Protein AF-A0AAW5S9S2-F1 (afdb_monomer_lite)

Organism: Mycobacterium bouchedurhonense (NCBI:txid701041)

Foldseek 3Di:
DKDWPDKDWDPPPQWIKIWTWIADPVRWIKIWIWTADPNDIDIDIDTPDDDPFAWDDDRRDIDTDD

pLDDT: mean 74.34, std 9.15, range [54.84, 86.12]

Sequence (66 aa):
MAEQLSSTVVANGTAPQAVTVAQFADGAVVEVVTYVHENELQVTISTSRGHGTTVTVDDVDVYRAG

Structure (mmCIF, N/CA/C/O backbone):
data_AF-A0AAW5S9S2-F1
#
_entry.id   AF-A0AAW5S9S2-F1
#
loop_
_atom_site.group_PDB
_atom_site.id
_atom_site.type_symbol
_atom_site.label_atom_id
_atom_site.label_alt_id
_atom_site.label_comp_id
_atom_site.label_asym_id
_atom_site.label_entity_id
_atom_site.label_seq_id
_atom_site.pdbx_PDB_ins_code
_atom_site.Cartn_x
_atom_site.Cartn_y
_atom_site.Cartn_z
_atom_site.occupancy
_atom_site.B_iso_or_equiv
_atom_site.auth_seq_id
_atom_site.auth_comp_id
_atom_site.auth_asym_id
_atom_site.auth_atom_id
_atom_site.pdbx_PDB_model_num
ATOM 1 N N . MET A 1 1 ? 10.684 -6.879 -8.249 1.00 57.97 1 MET A N 1
ATOM 2 C CA . MET A 1 1 ? 10.533 -6.720 -6.788 1.00 57.97 1 MET A CA 1
ATOM 3 C C . MET A 1 1 ? 10.220 -5.257 -6.506 1.00 57.97 1 MET A C 1
ATOM 5 O O . MET A 1 1 ? 10.678 -4.412 -7.270 1.00 57.97 1 MET A O 1
ATOM 9 N N . ALA A 1 2 ? 9.353 -4.980 -5.532 1.00 59.22 2 ALA A N 1
ATOM 10 C CA . ALA A 1 2 ? 9.053 -3.624 -5.071 1.00 59.22 2 ALA A CA 1
ATOM 11 C C . ALA A 1 2 ? 10.026 -3.286 -3.943 1.00 59.22 2 ALA A C 1
ATOM 13 O O . ALA A 1 2 ? 10.267 -4.149 -3.101 1.00 59.22 2 ALA A O 1
ATOM 14 N N . GLU A 1 3 ? 10.576 -2.079 -3.928 1.00 67.69 3 GLU A N 1
ATOM 15 C CA . GLU A 1 3 ? 11.317 -1.583 -2.774 1.00 67.69 3 GLU A CA 1
ATOM 16 C C . GLU A 1 3 ? 10.372 -0.692 -1.965 1.00 67.69 3 GLU A C 1
ATOM 18 O O . GLU A 1 3 ? 9.797 0.276 -2.473 1.00 67.69 3 GLU A O 1
ATOM 23 N N . GLN A 1 4 ? 10.156 -1.060 -0.702 1.00 61.72 4 GLN A N 1
ATOM 24 C CA . GLN A 1 4 ? 9.409 -0.229 0.231 1.00 61.72 4 GLN A CA 1
ATOM 25 C C . GLN A 1 4 ? 10.269 0.992 0.557 1.00 61.72 4 GLN A C 1
ATOM 27 O O . GLN A 1 4 ? 11.358 0.859 1.112 1.00 61.72 4 GLN A O 1
ATOM 32 N N . LEU A 1 5 ? 9.794 2.179 0.183 1.00 63.12 5 LEU A N 1
ATOM 33 C CA . LEU A 1 5 ? 10.525 3.422 0.417 1.00 63.12 5 LEU A CA 1
ATOM 34 C C . LEU A 1 5 ? 10.318 3.921 1.844 1.00 63.12 5 LEU A C 1
ATOM 36 O O . LEU A 1 5 ? 11.246 4.430 2.471 1.00 63.12 5 LEU A O 1
ATOM 40 N N . SER A 1 6 ? 9.095 3.788 2.355 1.00 70.44 6 SER A N 1
ATOM 41 C CA . SER A 1 6 ? 8.749 4.162 3.721 1.00 70.44 6 SER A CA 1
ATOM 42 C C . SER A 1 6 ? 7.468 3.470 4.183 1.00 70.44 6 SER A C 1
ATOM 44 O O . SER A 1 6 ? 6.570 3.177 3.391 1.00 70.44 6 SER A O 1
ATOM 46 N N . SER A 1 7 ? 7.383 3.233 5.491 1.00 64.06 7 SER A N 1
ATOM 47 C CA . SER A 1 7 ? 6.145 2.907 6.197 1.00 64.06 7 SER A CA 1
ATOM 48 C C . SER A 1 7 ? 6.039 3.808 7.415 1.00 64.06 7 SER A C 1
ATOM 50 O O . SER A 1 7 ? 7.022 4.033 8.123 1.00 64.06 7 SER A O 1
ATOM 52 N N . THR A 1 8 ? 4.870 4.397 7.626 1.00 73.38 8 THR A N 1
ATOM 53 C CA . THR A 1 8 ? 4.584 5.232 8.791 1.00 73.38 8 THR A CA 1
ATOM 54 C C . THR A 1 8 ? 3.257 4.814 9.389 1.00 73.38 8 THR A C 1
ATOM 56 O O . THR A 1 8 ? 2.229 4.864 8.720 1.00 73.38 8 THR A O 1
ATOM 59 N N . VAL A 1 9 ? 3.272 4.448 10.669 1.00 64.62 9 VAL A N 1
ATOM 60 C CA . VAL A 1 9 ? 2.056 4.185 11.440 1.00 64.62 9 VAL A CA 1
ATOM 61 C C . VAL A 1 9 ? 1.647 5.471 12.153 1.00 64.62 9 VAL A C 1
ATOM 63 O O . VAL A 1 9 ? 2.392 6.004 12.975 1.00 64.62 9 VAL A O 1
ATOM 66 N N . VAL A 1 10 ? 0.459 5.976 11.838 1.00 67.19 10 VAL A N 1
ATOM 67 C CA . VAL A 1 10 ? -0.157 7.139 12.473 1.00 67.19 10 VAL A CA 1
ATOM 68 C C . VAL A 1 10 ? -1.268 6.651 13.402 1.00 67.19 10 VAL A C 1
ATOM 70 O O . VAL A 1 10 ? -2.337 6.226 12.969 1.00 67.19 10 VAL A O 1
ATOM 73 N N . ALA A 1 11 ? -1.035 6.726 14.712 1.00 57.66 11 ALA A N 1
ATOM 74 C CA . ALA A 1 11 ? -2.054 6.426 15.714 1.00 57.66 11 ALA A CA 1
ATOM 75 C C . ALA A 1 11 ? -2.929 7.667 15.957 1.00 57.66 11 ALA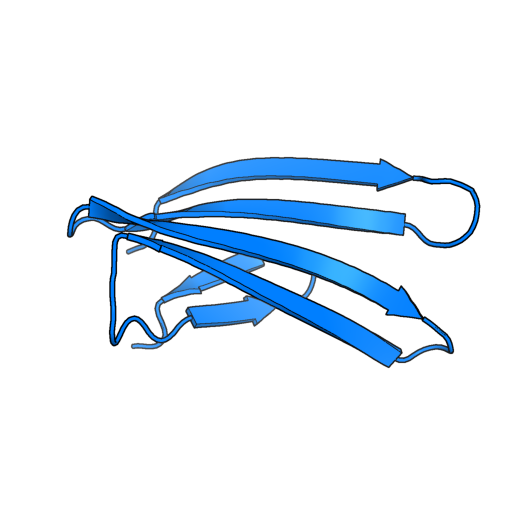 A C 1
ATOM 77 O O . ALA A 1 11 ? -2.668 8.449 16.869 1.00 57.66 11 ALA A O 1
ATOM 78 N N . ASN A 1 12 ? -3.966 7.876 15.139 1.00 54.84 12 ASN A N 1
ATOM 79 C CA . ASN A 1 12 ? -4.795 9.085 15.222 1.00 54.84 12 ASN A CA 1
ATOM 80 C C . ASN A 1 12 ? -6.027 8.922 16.134 1.00 54.84 12 ASN A C 1
ATOM 82 O O . ASN A 1 12 ? -7.157 9.197 15.733 1.00 54.84 12 ASN A O 1
ATOM 86 N N . GLY A 1 13 ? -5.819 8.409 17.354 1.00 56.19 13 GLY A N 1
ATOM 87 C CA . GLY A 1 13 ? -6.795 8.374 18.461 1.00 56.19 13 GLY A CA 1
ATOM 88 C C . GLY A 1 13 ? -8.103 7.587 18.258 1.00 56.19 13 GLY A C 1
ATOM 89 O O . GLY A 1 13 ? -8.797 7.329 19.234 1.00 56.19 13 GLY A O 1
ATOM 90 N N . THR A 1 14 ? -8.443 7.191 17.031 1.00 62.03 14 THR A N 1
ATOM 91 C CA . THR A 1 14 ? -9.726 6.565 16.658 1.00 62.03 14 THR A CA 1
ATOM 92 C C . THR A 1 14 ? -9.554 5.256 15.886 1.00 62.03 14 THR A C 1
ATOM 94 O O . THR A 1 14 ? -10.394 4.375 16.017 1.00 62.03 14 THR A O 1
ATOM 97 N N . ALA A 1 15 ? -8.438 5.078 15.176 1.00 65.31 15 ALA A N 1
ATOM 98 C CA . ALA A 1 15 ? -7.921 3.795 14.697 1.00 65.31 15 ALA A CA 1
ATOM 99 C C . ALA A 1 15 ? -6.445 3.977 14.294 1.00 65.31 15 ALA A C 1
ATOM 101 O O . ALA A 1 15 ? -6.089 5.060 13.815 1.00 65.31 15 ALA A O 1
ATOM 102 N N . PRO A 1 16 ? -5.565 2.979 14.486 1.00 69.62 16 PRO A N 1
ATOM 103 C CA . PRO A 1 16 ? -4.234 3.023 13.897 1.00 69.62 16 PRO A CA 1
ATOM 104 C C . PRO A 1 16 ? -4.364 3.022 12.369 1.00 69.62 16 PRO A C 1
ATOM 106 O O . PRO A 1 16 ? -5.050 2.176 11.796 1.00 69.62 16 PRO A O 1
ATOM 109 N N . GLN A 1 17 ? -3.732 4.000 11.728 1.00 80.62 17 GLN A N 1
ATOM 110 C CA . GLN A 1 17 ? -3.575 4.055 10.280 1.00 80.62 17 GLN A CA 1
ATOM 111 C C . GLN A 1 17 ? -2.123 3.747 9.946 1.00 80.62 17 GLN A C 1
ATOM 113 O O . GLN A 1 17 ? -1.224 4.158 10.679 1.00 80.62 17 GLN A O 1
ATOM 118 N N . ALA A 1 18 ? -1.877 3.078 8.833 1.00 81.94 18 ALA A N 1
ATOM 119 C CA . ALA A 1 18 ? -0.548 2.930 8.285 1.00 81.94 18 ALA A CA 1
ATOM 120 C C . ALA A 1 18 ? -0.506 3.443 6.852 1.00 81.94 18 ALA A C 1
ATOM 122 O O . ALA A 1 18 ? -1.415 3.211 6.060 1.00 81.94 18 ALA A O 1
ATOM 123 N N . VAL A 1 19 ? 0.554 4.177 6.540 1.00 84.31 19 VAL A N 1
ATOM 124 C CA . VAL A 1 19 ? 0.831 4.698 5.207 1.00 84.31 19 VAL A CA 1
ATOM 125 C C . VAL A 1 19 ? 2.106 4.036 4.717 1.00 84.31 19 VAL A C 1
ATOM 127 O O . VAL A 1 19 ? 3.170 4.228 5.309 1.00 84.31 19 VAL A O 1
ATOM 130 N N . THR A 1 20 ? 1.998 3.277 3.634 1.00 83.94 20 THR A N 1
ATOM 131 C CA . THR A 1 20 ? 3.122 2.613 2.978 1.00 83.94 20 THR A CA 1
ATOM 132 C C . THR A 1 20 ? 3.323 3.213 1.596 1.00 83.94 20 THR A C 1
ATOM 134 O O . THR A 1 20 ? 2.414 3.212 0.767 1.00 83.94 20 THR A O 1
ATOM 137 N N . VAL A 1 21 ? 4.534 3.702 1.329 1.00 83.81 21 VAL A N 1
ATOM 138 C CA . VAL A 1 21 ? 4.943 4.170 0.002 1.00 83.81 21 VAL A CA 1
ATOM 139 C C . VAL A 1 21 ? 5.921 3.160 -0.582 1.00 83.81 21 VAL A C 1
ATOM 141 O O . VAL A 1 21 ? 6.990 2.906 -0.021 1.00 83.81 21 VAL A O 1
ATOM 144 N N . ALA A 1 22 ? 5.559 2.586 -1.724 1.00 81.00 22 ALA A N 1
ATOM 145 C CA . ALA A 1 22 ? 6.374 1.624 -2.452 1.00 81.00 22 ALA A CA 1
ATOM 146 C C . ALA A 1 22 ? 6.768 2.188 -3.819 1.00 81.00 22 ALA A C 1
ATOM 148 O O . ALA A 1 22 ? 5.934 2.747 -4.538 1.00 81.00 22 ALA A O 1
ATOM 149 N N . GLN A 1 23 ? 8.033 1.999 -4.192 1.00 83.31 23 GLN A N 1
ATOM 150 C CA . GLN A 1 23 ? 8.518 2.254 -5.542 1.00 83.31 23 GLN A CA 1
ATOM 151 C C . GLN A 1 23 ? 8.953 0.942 -6.186 1.00 83.31 23 GLN A C 1
ATOM 153 O O . GLN A 1 23 ? 9.653 0.117 -5.601 1.00 83.31 23 GLN A O 1
ATOM 158 N N . PHE A 1 24 ? 8.516 0.735 -7.419 1.00 77.56 24 PHE A N 1
ATOM 159 C CA . PHE A 1 24 ? 8.847 -0.447 -8.199 1.00 77.56 24 PHE A CA 1
ATOM 160 C C . PHE A 1 24 ? 10.020 -0.148 -9.137 1.00 77.56 24 PHE A C 1
ATOM 162 O O . PHE A 1 24 ? 10.282 1.000 -9.494 1.00 77.56 24 PHE A O 1
ATOM 169 N N . ALA A 1 25 ? 10.717 -1.200 -9.573 1.00 78.94 25 ALA A N 1
ATOM 170 C CA . ALA A 1 25 ? 11.888 -1.084 -10.449 1.00 78.94 25 ALA A CA 1
ATOM 171 C C . ALA A 1 25 ? 11.605 -0.411 -11.812 1.00 78.94 25 ALA A C 1
ATOM 173 O O . ALA A 1 25 ? 12.524 0.094 -12.448 1.00 78.94 25 ALA A O 1
ATOM 174 N N . ASP A 1 26 ? 10.347 -0.385 -12.260 1.00 77.12 26 ASP A N 1
ATOM 175 C CA . ASP A 1 26 ? 9.899 0.337 -13.463 1.00 77.12 26 ASP A CA 1
ATOM 176 C C . ASP A 1 26 ? 9.630 1.834 -13.208 1.00 77.12 26 ASP A C 1
ATOM 178 O O . ASP A 1 26 ? 9.206 2.557 -14.109 1.00 77.12 26 ASP A O 1
ATOM 182 N N . GLY A 1 27 ? 9.887 2.311 -11.988 1.00 78.56 27 GLY A N 1
ATOM 183 C CA . GLY A 1 27 ? 9.656 3.687 -11.570 1.00 78.56 27 GLY A CA 1
ATOM 184 C C . GLY A 1 27 ? 8.212 3.983 -11.170 1.00 78.56 27 GLY A C 1
ATOM 185 O O . GLY A 1 27 ? 7.908 5.146 -10.894 1.00 78.56 27 GLY A O 1
ATOM 186 N N . ALA A 1 28 ? 7.326 2.980 -11.126 1.00 81.50 28 ALA A N 1
ATOM 187 C CA . ALA A 1 28 ? 5.984 3.167 -10.591 1.00 81.50 28 ALA A CA 1
ATOM 188 C C . ALA A 1 28 ? 6.042 3.467 -9.087 1.00 81.50 28 ALA A C 1
ATOM 190 O O . ALA A 1 28 ? 6.844 2.877 -8.364 1.00 81.50 28 ALA A O 1
ATOM 191 N N . VAL A 1 29 ? 5.183 4.372 -8.621 1.00 83.38 29 VAL A N 1
ATOM 192 C CA . VAL A 1 29 ? 5.082 4.754 -7.207 1.00 83.38 29 VAL A CA 1
ATOM 193 C C . VAL A 1 29 ? 3.638 4.608 -6.756 1.00 83.38 29 VAL A C 1
ATOM 195 O O . VAL A 1 29 ? 2.716 5.148 -7.380 1.00 83.38 29 VAL A O 1
ATOM 198 N N . VAL A 1 30 ? 3.464 3.873 -5.663 1.00 82.69 30 VAL A N 1
ATOM 199 C CA . VAL A 1 30 ? 2.167 3.574 -5.063 1.00 82.69 30 VAL A CA 1
ATOM 200 C C . VAL A 1 30 ? 2.202 3.978 -3.599 1.00 82.69 30 VAL A C 1
ATOM 202 O O . VAL A 1 30 ? 3.125 3.623 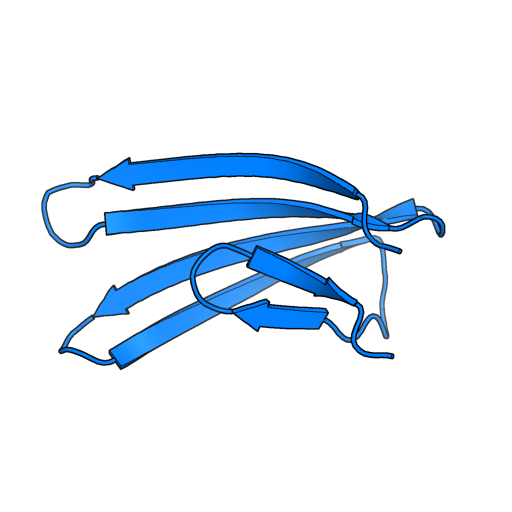-2.869 1.00 82.69 30 VAL A O 1
ATOM 205 N N . GLU A 1 31 ? 1.183 4.716 -3.186 1.00 85.06 31 GLU A N 1
ATOM 206 C CA . GLU A 1 31 ? 0.888 5.021 -1.796 1.00 85.06 31 GLU A CA 1
ATOM 207 C C . GLU A 1 31 ? -0.332 4.201 -1.381 1.00 85.06 31 GLU A C 1
ATOM 209 O O . GLU A 1 31 ? -1.378 4.237 -2.034 1.00 85.06 31 GLU A O 1
ATOM 214 N N . VAL A 1 32 ? -0.185 3.430 -0.312 1.00 84.44 32 VAL A N 1
ATOM 215 C CA . VAL A 1 32 ? -1.245 2.611 0.264 1.00 84.44 32 VAL A CA 1
ATOM 216 C C . VAL A 1 32 ? -1.506 3.106 1.671 1.00 84.44 32 VAL A C 1
ATOM 218 O O . VAL A 1 32 ? -0.585 3.192 2.481 1.00 84.44 32 VAL A O 1
ATOM 221 N N . VAL A 1 33 ? -2.764 3.409 1.961 1.00 86.06 33 VAL A N 1
ATOM 222 C CA . VAL A 1 33 ? -3.226 3.737 3.307 1.00 86.06 33 VAL A CA 1
ATOM 223 C C . VAL A 1 33 ? -4.089 2.586 3.803 1.00 86.06 33 VAL A C 1
ATOM 225 O O . VAL A 1 33 ? -5.117 2.282 3.192 1.00 86.06 33 VAL A O 1
ATOM 228 N N . THR A 1 34 ? -3.680 1.957 4.901 1.00 86.12 34 THR A N 1
ATOM 229 C CA . THR A 1 34 ? -4.441 0.908 5.581 1.00 86.12 34 THR A CA 1
ATOM 230 C C . THR A 1 34 ? -4.914 1.386 6.942 1.00 86.12 34 THR A C 1
ATOM 232 O O . THR A 1 34 ? -4.213 2.103 7.655 1.00 86.12 34 THR A O 1
ATOM 235 N N . TYR A 1 35 ? -6.144 1.043 7.303 1.00 83.75 35 TYR A N 1
ATOM 236 C CA . TYR A 1 35 ? -6.671 1.290 8.640 1.00 83.75 35 TYR A CA 1
ATOM 237 C C . TYR A 1 35 ? -7.769 0.287 8.974 1.00 83.75 35 TYR A C 1
ATOM 239 O O . TYR A 1 35 ? -8.457 -0.217 8.089 1.00 83.75 35 TYR A O 1
ATOM 247 N N . VAL A 1 36 ? -7.947 0.005 10.262 1.00 82.94 36 VAL A N 1
ATOM 248 C CA . VAL A 1 36 ? -9.011 -0.886 10.738 1.00 82.94 36 VAL A CA 1
ATOM 249 C C . VAL A 1 36 ? -10.205 -0.048 11.183 1.00 82.94 36 VAL A C 1
ATOM 251 O O . VAL A 1 36 ? -10.073 0.810 12.055 1.00 82.94 36 VAL A O 1
ATOM 254 N N . HIS A 1 37 ? -11.376 -0.299 10.605 1.00 81.81 37 HIS A N 1
ATOM 255 C CA . HIS A 1 37 ? -12.635 0.338 10.989 1.00 81.81 37 HIS A CA 1
ATOM 256 C C . HIS A 1 37 ? -13.716 -0.727 11.159 1.00 81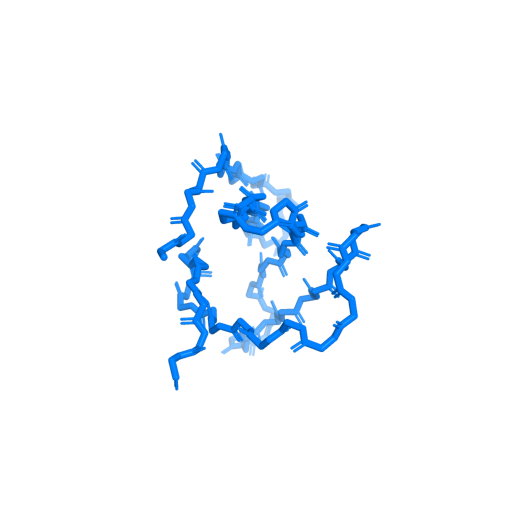.81 37 HIS A C 1
ATOM 258 O O . HIS A 1 37 ? -13.866 -1.576 10.294 1.00 81.81 37 HIS A O 1
ATOM 264 N N . GLU A 1 38 ? -14.432 -0.718 12.288 1.00 85.44 38 GLU A N 1
ATOM 265 C CA . GLU A 1 38 ? -15.493 -1.702 12.589 1.00 85.44 38 GLU A CA 1
ATOM 266 C C . GLU A 1 38 ? -15.053 -3.181 12.467 1.00 85.44 38 GLU A C 1
ATOM 268 O O . GLU A 1 38 ? -15.837 -4.049 12.102 1.00 85.44 38 GLU A O 1
ATOM 273 N N . ASN A 1 39 ? -13.796 -3.487 12.826 1.00 82.00 39 ASN A N 1
ATOM 274 C CA . ASN A 1 39 ? -13.143 -4.798 12.640 1.00 82.00 39 ASN A CA 1
ATOM 275 C C . ASN A 1 39 ? -12.956 -5.230 11.172 1.00 82.00 39 ASN A C 1
ATOM 277 O O . ASN A 1 39 ? -12.684 -6.400 10.908 1.00 82.00 39 ASN A O 1
ATOM 281 N N . GLU A 1 40 ? -13.046 -4.297 10.229 1.00 80.94 40 GLU A N 1
ATOM 282 C CA . GLU A 1 40 ? -12.758 -4.508 8.814 1.00 80.94 40 GLU A CA 1
ATOM 283 C C . GLU A 1 40 ? -11.492 -3.744 8.403 1.00 80.94 40 GLU A C 1
ATOM 285 O O . GLU A 1 40 ? -11.264 -2.603 8.819 1.00 80.94 40 GLU A O 1
ATOM 290 N N . LEU A 1 41 ? -10.651 -4.383 7.585 1.00 82.00 41 LEU A N 1
ATOM 291 C CA . LEU A 1 41 ? -9.473 -3.748 7.002 1.00 82.00 41 LEU A CA 1
ATOM 292 C C . LEU A 1 41 ? -9.904 -2.886 5.815 1.00 82.00 41 LEU A C 1
ATOM 294 O O . LEU A 1 41 ? -10.371 -3.396 4.799 1.00 82.00 41 LEU A O 1
ATOM 298 N N . GLN A 1 42 ? -9.702 -1.582 5.935 1.00 85.69 42 GLN A N 1
ATOM 299 C CA . GLN A 1 42 ? -9.926 -0.626 4.863 1.00 85.69 42 GLN A CA 1
ATOM 300 C C . GLN A 1 42 ? -8.597 -0.321 4.177 1.00 85.69 42 GLN A C 1
ATOM 302 O O . GLN A 1 42 ? -7.600 -0.014 4.835 1.00 85.69 42 GLN A O 1
ATOM 307 N N . VAL A 1 43 ? -8.589 -0.398 2.845 1.00 83.62 43 VAL A N 1
ATOM 308 C CA . VAL A 1 43 ? -7.397 -0.176 2.021 1.00 83.62 43 VAL A CA 1
ATOM 309 C C . VAL A 1 43 ? -7.711 0.878 0.971 1.00 83.62 43 VAL A C 1
ATOM 311 O O . VAL A 1 43 ? -8.593 0.700 0.134 1.00 83.62 43 VAL A O 1
ATOM 314 N N . THR A 1 44 ? -6.966 1.979 0.996 1.00 84.50 44 THR A N 1
ATOM 315 C CA . THR A 1 44 ? -7.007 3.006 -0.049 1.00 84.50 44 THR A CA 1
ATOM 316 C C . THR A 1 44 ? -5.689 2.994 -0.805 1.00 84.50 44 THR A C 1
ATOM 318 O O . THR A 1 44 ? -4.625 3.084 -0.199 1.00 84.50 44 THR A O 1
ATOM 321 N N . ILE A 1 45 ? -5.760 2.889 -2.132 1.00 79.19 45 ILE A N 1
ATOM 322 C CA . ILE A 1 45 ? -4.586 2.859 -3.008 1.00 79.19 45 ILE A CA 1
ATOM 323 C C . ILE A 1 45 ? -4.589 4.124 -3.861 1.00 79.19 45 ILE A C 1
ATOM 325 O O . ILE A 1 45 ? -5.492 4.334 -4.671 1.00 79.19 45 ILE A O 1
ATOM 329 N N . SER A 1 46 ? -3.546 4.932 -3.708 1.00 79.81 46 SER A N 1
ATOM 330 C CA . SER A 1 46 ? -3.278 6.116 -4.517 1.00 79.81 46 SER A CA 1
ATOM 331 C C . SER A 1 46 ? -2.033 5.866 -5.364 1.00 79.81 46 SER A C 1
ATOM 333 O O . SER A 1 46 ? -0.923 5.722 -4.857 1.00 79.81 46 SER A O 1
ATOM 335 N N . THR A 1 47 ? -2.194 5.802 -6.684 1.00 69.44 47 THR A N 1
ATOM 336 C CA . THR A 1 47 ? -1.066 5.642 -7.613 1.00 69.44 47 THR A CA 1
ATOM 337 C C . THR A 1 47 ? -0.652 7.005 -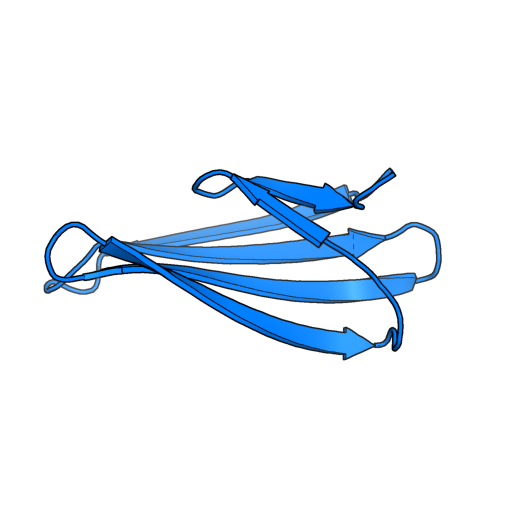8.158 1.00 69.44 47 THR A C 1
ATOM 339 O O . THR A 1 47 ? -1.457 7.662 -8.819 1.00 69.44 47 THR A O 1
ATOM 342 N N . SER A 1 48 ? 0.592 7.434 -7.927 1.00 63.69 48 SER A N 1
ATOM 343 C CA . SER A 1 48 ? 1.091 8.724 -8.435 1.00 63.69 48 SER A CA 1
ATOM 344 C C . SER A 1 48 ? 1.765 8.597 -9.808 1.00 63.69 48 SER A C 1
ATOM 346 O O . SER A 1 48 ? 1.708 9.531 -10.610 1.00 63.69 48 SER A O 1
ATOM 348 N N . ARG A 1 49 ? 2.346 7.427 -10.124 1.00 64.12 49 ARG A N 1
ATOM 349 C CA . ARG A 1 49 ? 2.853 7.049 -11.457 1.00 64.12 49 ARG A CA 1
ATOM 350 C C . ARG A 1 49 ? 2.764 5.535 -11.651 1.00 64.12 49 ARG A C 1
ATOM 352 O O . ARG A 1 49 ? 3.325 4.799 -10.850 1.00 64.12 49 ARG A O 1
ATOM 359 N N . GLY A 1 50 ? 2.115 5.085 -12.727 1.00 60.75 50 GLY A N 1
ATOM 360 C CA . GLY A 1 50 ? 2.025 3.665 -13.099 1.00 60.75 50 GLY A CA 1
ATOM 361 C C . GLY A 1 50 ? 0.584 3.184 -13.253 1.00 60.75 50 GLY A C 1
ATOM 362 O O . GLY A 1 50 ? -0.003 2.645 -12.320 1.00 60.75 50 GLY A O 1
ATOM 363 N N . HIS A 1 51 ? 0.004 3.373 -14.440 1.00 64.06 51 HIS A N 1
ATOM 364 C CA . HIS A 1 51 ? -1.254 2.715 -14.797 1.00 64.06 51 HIS A CA 1
ATOM 365 C C . HIS A 1 51 ? -0.996 1.231 -15.093 1.00 64.06 51 HIS A C 1
ATOM 367 O O . HIS A 1 51 ? -0.030 0.903 -15.778 1.00 64.06 51 HIS A O 1
ATOM 373 N N . GLY A 1 52 ? -1.868 0.343 -14.607 1.00 69.00 52 GLY A N 1
ATOM 374 C CA . GLY A 1 52 ? -1.760 -1.104 -14.841 1.00 69.00 52 GLY A CA 1
ATOM 375 C C . GLY A 1 52 ? -0.863 -1.862 -13.855 1.00 69.00 52 GLY A C 1
ATOM 376 O O . GLY A 1 52 ? -0.599 -3.042 -14.067 1.00 69.00 52 GLY A O 1
ATOM 377 N N . THR A 1 53 ? -0.405 -1.220 -12.776 1.00 72.19 53 THR A N 1
ATOM 378 C CA . THR A 1 53 ? 0.338 -1.894 -11.703 1.00 72.19 53 THR A CA 1
ATOM 379 C C . THR A 1 53 ? -0.631 -2.563 -10.731 1.00 72.19 53 THR A C 1
ATOM 381 O O . THR A 1 53 ? -1.372 -1.885 -10.023 1.00 72.19 53 THR A O 1
ATOM 384 N N . THR A 1 54 ? -0.607 -3.894 -10.667 1.00 76.75 54 THR A N 1
ATOM 385 C CA . THR A 1 54 ? -1.318 -4.656 -9.634 1.00 76.75 54 THR A CA 1
ATOM 386 C C . THR A 1 54 ? -0.432 -4.801 -8.400 1.00 76.75 54 THR A C 1
ATOM 388 O O . THR A 1 54 ? 0.713 -5.256 -8.486 1.00 76.75 54 THR A O 1
ATOM 391 N N . VAL A 1 55 ? -0.970 -4.425 -7.244 1.00 77.75 55 VAL A N 1
ATOM 392 C CA . VAL A 1 55 ? -0.316 -4.572 -5.942 1.00 77.75 55 VAL A CA 1
ATOM 393 C C . VAL A 1 55 ? -1.158 -5.458 -5.041 1.00 77.75 55 VAL A C 1
ATOM 395 O O . VAL A 1 55 ? -2.380 -5.493 -5.162 1.00 77.75 55 VAL A O 1
ATOM 398 N N . THR A 1 56 ? -0.491 -6.174 -4.149 1.00 80.56 56 THR A N 1
ATOM 399 C CA . THR A 1 56 ? -1.123 -6.896 -3.050 1.00 80.56 56 THR A CA 1
ATOM 400 C C . THR A 1 56 ? -0.739 -6.199 -1.756 1.00 80.56 56 THR A C 1
ATOM 402 O O . THR A 1 56 ? 0.398 -5.740 -1.610 1.00 80.56 56 THR A O 1
ATOM 405 N N . VAL A 1 57 ? -1.708 -6.091 -0.856 1.00 77.75 57 VAL A N 1
ATOM 406 C CA . VAL A 1 57 ? -1.563 -5.451 0.448 1.00 77.75 57 VAL A CA 1
ATOM 407 C C . VAL A 1 57 ? -1.861 -6.506 1.503 1.00 77.75 57 VAL A C 1
ATOM 409 O O . VAL A 1 57 ? -2.926 -7.121 1.454 1.00 77.75 57 VAL A O 1
ATOM 412 N N . ASP A 1 58 ? -0.920 -6.722 2.414 1.00 78.56 58 ASP A N 1
ATOM 413 C CA . ASP A 1 58 ? -1.063 -7.609 3.569 1.0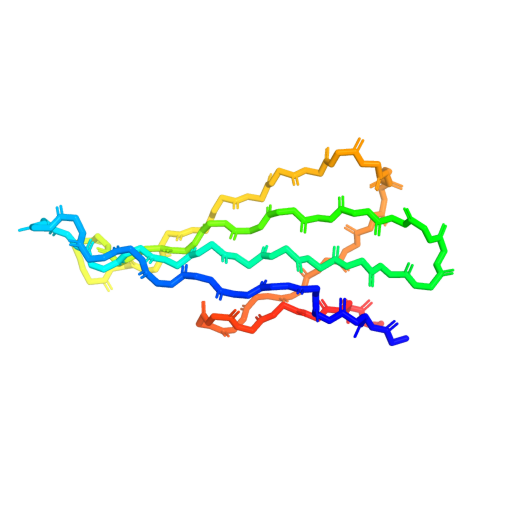0 78.56 58 ASP A CA 1
ATOM 414 C C . ASP A 1 58 ? -0.704 -6.819 4.830 1.00 78.56 58 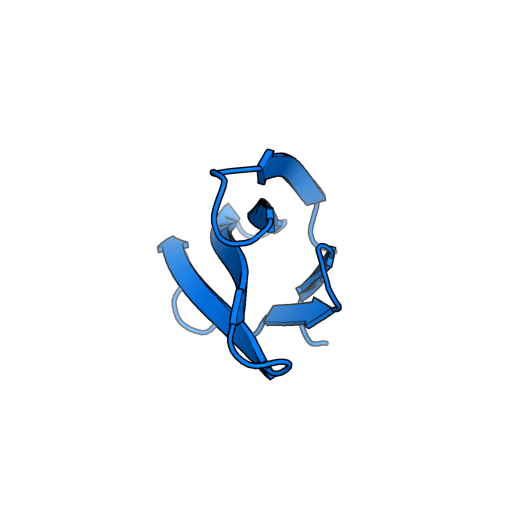ASP A C 1
ATOM 416 O O . ASP A 1 58 ? 0.458 -6.489 5.050 1.00 78.56 58 ASP A O 1
ATOM 420 N N . ASP A 1 59 ? -1.720 -6.434 5.605 1.00 73.94 59 ASP A N 1
ATOM 421 C CA . ASP A 1 59 ? -1.613 -5.521 6.753 1.00 73.94 59 ASP A CA 1
ATOM 422 C C . ASP A 1 59 ? -0.932 -4.174 6.412 1.00 73.94 59 ASP A C 1
ATOM 424 O O . ASP A 1 59 ? -1.584 -3.232 5.947 1.00 73.94 59 ASP A O 1
ATOM 428 N N . VAL A 1 60 ? 0.384 -4.082 6.611 1.00 69.81 60 VAL A N 1
ATOM 429 C CA . VAL A 1 60 ? 1.215 -2.895 6.339 1.00 69.81 60 VAL A CA 1
ATOM 430 C C . VAL A 1 60 ? 2.139 -3.080 5.136 1.00 69.81 60 VAL A C 1
ATOM 432 O O . VAL A 1 60 ? 2.742 -2.115 4.648 1.00 69.81 60 VAL A O 1
ATOM 435 N N . ASP A 1 61 ? 2.254 -4.312 4.658 1.00 72.31 61 ASP A N 1
ATOM 436 C CA . ASP A 1 61 ? 3.192 -4.709 3.628 1.00 72.31 61 ASP A CA 1
ATOM 437 C C . ASP A 1 61 ? 2.551 -4.593 2.248 1.00 72.31 61 ASP A C 1
ATOM 439 O O . ASP A 1 61 ? 1.426 -5.032 2.001 1.00 72.31 61 ASP A O 1
ATOM 443 N N . VAL A 1 62 ? 3.292 -3.991 1.319 1.00 75.12 62 VAL A N 1
ATOM 444 C CA . VAL A 1 62 ? 2.847 -3.770 -0.060 1.00 75.12 62 VAL A CA 1
ATOM 445 C C . VAL A 1 62 ? 3.842 -4.412 -1.010 1.00 75.12 62 VAL A C 1
ATOM 447 O O . VAL A 1 62 ? 5.026 -4.072 -1.019 1.00 75.12 62 VAL A O 1
ATOM 450 N N . TYR A 1 63 ? 3.356 -5.315 -1.855 1.00 77.81 63 TYR A N 1
ATOM 451 C CA . TYR A 1 63 ? 4.164 -6.025 -2.844 1.00 77.81 63 TYR A CA 1
ATOM 452 C C . TYR A 1 63 ? 3.490 -6.041 -4.218 1.00 77.81 63 TYR A C 1
ATOM 454 O O . TYR A 1 63 ? 2.284 -5.843 -4.354 1.00 77.81 63 TYR A O 1
ATOM 462 N N . ARG A 1 64 ? 4.275 -6.250 -5.284 1.00 71.75 64 ARG A N 1
ATOM 463 C CA . ARG A 1 64 ? 3.727 -6.399 -6.645 1.00 71.75 64 ARG A CA 1
ATOM 464 C C . ARG A 1 64 ? 3.022 -7.749 -6.740 1.00 71.75 64 ARG A C 1
ATOM 466 O O . ARG A 1 64 ? 3.626 -8.750 -6.357 1.00 71.75 64 ARG A O 1
ATOM 473 N N . ALA A 1 65 ? 1.808 -7.789 -7.286 1.00 67.12 65 ALA A N 1
ATOM 474 C CA . ALA A 1 65 ? 1.225 -9.063 -7.695 1.00 67.12 65 ALA A CA 1
ATOM 475 C C . ALA A 1 65 ? 2.029 -9.596 -8.894 1.00 67.12 65 ALA A C 1
ATOM 477 O O . ALA A 1 65 ? 2.273 -8.853 -9.851 1.00 67.12 65 ALA A O 1
ATOM 478 N N . GLY A 1 66 ? 2.528 -10.827 -8.771 1.00 56.75 66 GLY A N 1
ATOM 479 C CA . GLY A 1 66 ? 3.272 -11.531 -9.819 1.00 56.75 66 GLY A CA 1
ATOM 480 C C . GLY A 1 66 ? 2.353 -12.143 -10.859 1.00 56.75 66 GLY A C 1
ATOM 481 O O . GLY A 1 66 ? 1.271 -12.624 -10.458 1.00 56.75 66 GLY A O 1
#

Radius of gyration: 12.02 Å; chains: 1; bounding box: 27×21×33 Å

Secondary structure (DSSP, 8-state):
-EEEEEEEEEE-SSSEEEEEEEEETTS-EEEEEEEEETTEEEEEEEEEE-TT--EEEETTEEEE--